Protein AF-A0A5K1G252-F1 (afdb_monomer)

Organism: NCBI:txid210225

Foldseek 3Di:
DVVVVVVVVVLLVVLVPPDDQDDLDPDPPDLVVVLVVVVVQCVPPDPDDGDDDDDDDPPPRSVSSVSVNCNVCSSVDSDDDDDDDD

Secondary structure (DSSP, 8-state):
-HHHHHHHHHHHHHTTTT-PPPP--SS--S-HHHHHHHHHHHT-S-SS--------STTSSHHHHHHHHHHHHTTTSSS-------

Sequence (86 aa):
DEAELVDIIVEEVQSKLGKTPLHVAEYPIGMEGQVQEVRKLLKKDGRGVNMIALHGMSGIGKTTIAKAVYNELFHDFHGASSFISD

Solvent-accessible surface area (backbone atoms only — not comparable to full-atom values): 5764 Å² total; per-residue (Å²): 108,74,66,58,55,51,51,54,51,51,52,56,50,54,44,58,52,93,71,74,75,64,91,55,59,99,74,81,69,93,46,65,68,61,36,52,51,53,49,56,66,62,65,54,95,56,104,65,91,78,87,86,86,83,83,77,70,87,90,76,43,60,69,39,48,52,40,47,38,45,55,74,41,55,71,76,41,95,55,92,74,85,87,90,74,136

InterPro domains:
  IPR002182 NB-ARC [PF00931] (33-72)
  IPR027417 P-loop containing nucleoside triphosphate hydrolase [G3DSA:3.40.50.300] (11-85)
  IPR027417 P-loop containing nucleoside triphosphate hydrolase [SSF52540] (19-79)
  IPR044974 Disease resistance protein, plants [PTHR11017] (2-85)

Mean predicted aligned error: 6.01 Å

Structure (mmCIF, N/CA/C/O backbone):
data_AF-A0A5K1G252-F1
#
_entry.id   AF-A0A5K1G252-F1
#
loop_
_atom_site.group_PDB
_atom_site.id
_atom_site.type_symbol
_atom_site.label_atom_id
_atom_site.label_alt_id
_atom_site.label_comp_id
_atom_site.label_asym_id
_atom_site.label_entity_id
_atom_site.label_seq_id
_atom_site.pdbx_PDB_ins_code
_atom_site.Cartn_x
_atom_site.Cartn_y
_atom_site.Cartn_z
_atom_site.occupancy
_atom_site.B_iso_or_equiv
_atom_site.auth_seq_id
_atom_site.auth_comp_id
_atom_site.auth_asym_id
_atom_site.auth_atom_id
_atom_site.pdbx_PDB_model_num
ATOM 1 N N . ASP A 1 1 ? 19.823 -9.600 -28.032 1.00 80.50 1 ASP A N 1
ATOM 2 C CA . ASP A 1 1 ? 21.223 -9.156 -27.821 1.00 80.50 1 ASP A CA 1
ATOM 3 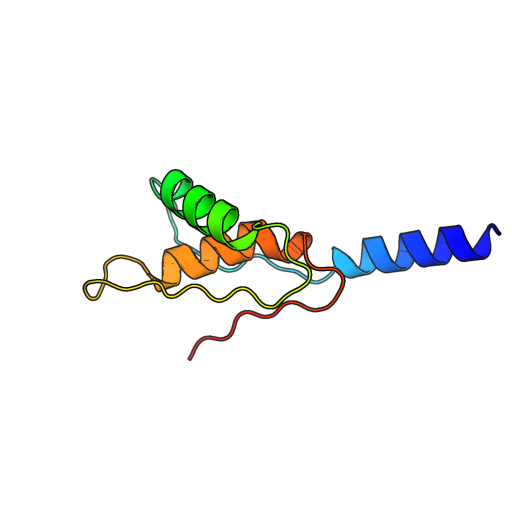C C . ASP A 1 1 ? 21.579 -9.076 -26.339 1.00 80.50 1 ASP A C 1
ATOM 5 O O . ASP A 1 1 ? 20.683 -8.955 -25.517 1.00 80.50 1 ASP A O 1
ATOM 9 N N . GLU A 1 2 ? 22.865 -9.133 -25.977 1.00 87.00 2 GLU A N 1
ATOM 10 C CA . GLU A 1 2 ? 23.338 -8.939 -24.587 1.00 87.00 2 GLU A CA 1
ATOM 11 C C . GLU A 1 2 ? 22.863 -7.595 -24.003 1.00 87.00 2 GLU A C 1
ATOM 13 O O . GLU A 1 2 ? 22.467 -7.529 -22.843 1.00 87.00 2 GLU A O 1
ATOM 18 N N . ALA A 1 3 ? 22.809 -6.550 -24.836 1.00 90.31 3 ALA A N 1
ATOM 19 C CA . ALA A 1 3 ? 22.313 -5.226 -24.461 1.00 90.31 3 ALA A CA 1
ATOM 20 C C . ALA A 1 3 ? 20.841 -5.233 -24.002 1.00 90.31 3 ALA A C 1
ATOM 22 O O . ALA A 1 3 ? 20.522 -4.632 -22.984 1.00 90.31 3 ALA A O 1
ATOM 23 N N . GLU A 1 4 ? 19.958 -5.974 -24.681 1.00 93.69 4 GLU A N 1
ATOM 24 C CA . GLU A 1 4 ? 18.539 -6.061 -24.293 1.00 93.69 4 GLU A CA 1
ATOM 25 C C . GLU A 1 4 ? 18.360 -6.743 -22.931 1.00 93.69 4 GLU A C 1
ATOM 27 O O . GLU A 1 4 ? 17.503 -6.361 -22.138 1.00 93.69 4 GLU A O 1
ATOM 32 N N . LEU A 1 5 ? 19.184 -7.754 -22.638 1.00 93.88 5 LEU A N 1
ATOM 33 C CA . LEU A 1 5 ? 19.173 -8.418 -21.334 1.00 93.88 5 LEU A CA 1
ATOM 34 C C . LEU A 1 5 ? 19.626 -7.471 -20.221 1.00 93.88 5 LEU A C 1
ATOM 36 O O . LEU A 1 5 ? 19.058 -7.497 -19.130 1.00 93.88 5 LEU A O 1
ATOM 40 N N . VAL A 1 6 ? 20.629 -6.632 -20.496 1.00 94.06 6 VAL A N 1
ATOM 41 C CA . VAL A 1 6 ? 21.090 -5.606 -19.555 1.00 94.06 6 VAL A CA 1
ATOM 42 C C . VAL A 1 6 ? 19.976 -4.599 -19.272 1.00 94.06 6 VAL A C 1
ATOM 44 O O . VAL A 1 6 ? 19.716 -4.324 -18.102 1.00 94.06 6 VAL A O 1
ATOM 47 N N . ASP A 1 7 ? 19.275 -4.114 -20.298 1.00 91.75 7 ASP A N 1
ATOM 48 C CA . ASP A 1 7 ? 18.184 -3.145 -20.134 1.00 91.75 7 ASP A CA 1
ATOM 49 C C . ASP A 1 7 ? 17.040 -3.704 -19.274 1.00 91.75 7 ASP A C 1
ATOM 51 O O . ASP A 1 7 ? 16.607 -3.052 -18.323 1.00 91.75 7 ASP A O 1
ATOM 55 N N . ILE A 1 8 ? 16.623 -4.953 -19.518 1.00 90.38 8 ILE A N 1
ATOM 56 C CA . ILE A 1 8 ? 15.591 -5.631 -18.713 1.00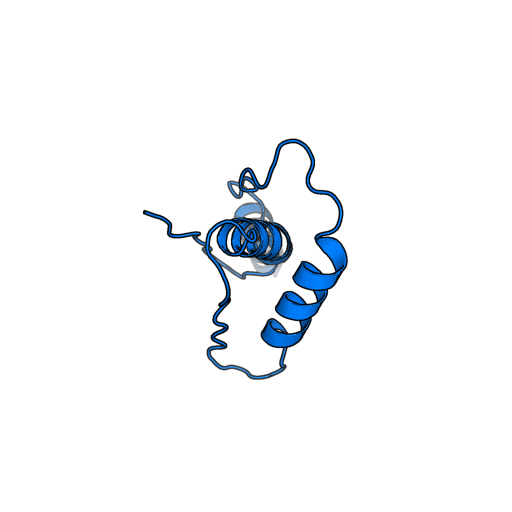 90.38 8 ILE A CA 1
ATOM 57 C C . ILE A 1 8 ? 16.003 -5.715 -17.238 1.00 90.38 8 ILE A C 1
ATOM 59 O O . ILE A 1 8 ? 15.196 -5.468 -16.341 1.00 90.38 8 ILE A O 1
ATOM 63 N N . ILE A 1 9 ? 17.263 -6.066 -16.965 1.00 90.12 9 ILE A N 1
ATOM 64 C CA . ILE A 1 9 ? 17.766 -6.172 -15.591 1.00 90.12 9 ILE A CA 1
ATOM 65 C C . ILE A 1 9 ? 17.809 -4.793 -14.927 1.00 90.12 9 ILE A C 1
ATOM 67 O O . ILE A 1 9 ? 17.443 -4.671 -13.758 1.00 90.12 9 ILE A O 1
ATOM 71 N N . VAL A 1 10 ? 18.243 -3.756 -15.646 1.00 89.44 10 VAL A N 1
ATOM 72 C CA . VAL A 1 10 ? 18.285 -2.384 -15.124 1.00 89.44 10 VAL A CA 1
ATOM 73 C C . VAL A 1 10 ? 16.881 -1.901 -14.771 1.00 89.44 10 VAL A C 1
ATOM 75 O O . VAL A 1 10 ? 16.692 -1.396 -13.663 1.00 89.44 10 VAL A O 1
ATOM 78 N N . GLU A 1 11 ? 15.898 -2.100 -15.650 1.00 85.44 11 GLU A N 1
ATOM 79 C CA . GLU A 1 11 ? 14.502 -1.744 -15.384 1.00 85.44 11 GLU A CA 1
ATOM 80 C C . GLU A 1 11 ? 13.935 -2.502 -14.177 1.00 85.44 11 GLU A C 1
ATOM 82 O O . GLU A 1 11 ? 13.327 -1.893 -13.297 1.00 85.44 11 GLU A O 1
ATOM 87 N N . GLU A 1 12 ? 14.183 -3.810 -14.075 1.00 83.56 12 GLU A N 1
ATOM 88 C CA . GLU A 1 12 ? 13.714 -4.643 -12.960 1.00 83.56 12 GLU A CA 1
ATOM 89 C C . GLU A 1 12 ? 14.354 -4.250 -11.618 1.00 83.56 12 GLU A C 1
ATOM 91 O O . GLU A 1 12 ? 13.720 -4.285 -10.562 1.00 83.56 12 GLU A O 1
ATOM 96 N N . VAL A 1 13 ? 15.629 -3.865 -1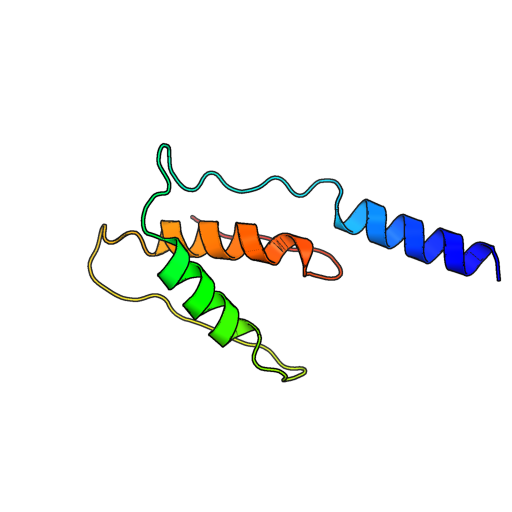1.629 1.00 85.00 13 VAL A N 1
ATOM 97 C CA . VAL A 1 13 ? 16.318 -3.393 -10.425 1.00 85.00 13 VAL A CA 1
ATOM 98 C C . VAL A 1 13 ? 15.802 -2.009 -10.037 1.00 85.00 13 VAL A C 1
ATOM 100 O O . VAL A 1 13 ? 15.482 -1.781 -8.869 1.00 85.00 13 VAL A O 1
ATOM 103 N N . GLN A 1 14 ? 15.641 -1.095 -10.995 1.00 81.75 14 GLN A N 1
ATOM 104 C CA . GLN A 1 14 ? 15.066 0.231 -10.753 1.00 81.75 14 GLN A CA 1
ATOM 105 C C . GLN A 1 14 ? 13.623 0.153 -10.247 1.00 81.75 14 GLN A C 1
ATOM 107 O O . GLN A 1 14 ? 13.262 0.894 -9.336 1.00 81.75 14 GLN A O 1
ATOM 112 N N . SER A 1 15 ? 12.817 -0.777 -10.769 1.00 76.00 15 SER A N 1
ATOM 113 C CA . SER A 1 15 ? 11.432 -0.991 -10.339 1.00 76.00 15 SER A CA 1
ATOM 114 C C . SER A 1 15 ? 11.320 -1.509 -8.904 1.00 76.00 15 SER A C 1
ATOM 116 O O . SER A 1 15 ? 10.234 -1.451 -8.328 1.00 76.00 15 SER A O 1
ATOM 118 N N . LYS A 1 16 ? 12.412 -2.008 -8.312 1.00 76.75 16 LYS A N 1
ATOM 119 C CA . LYS A 1 16 ? 12.488 -2.454 -6.913 1.00 76.75 16 LYS A CA 1
ATOM 120 C C . LYS A 1 16 ? 13.182 -1.438 -6.009 1.00 76.75 16 LYS A C 1
ATOM 122 O O . LYS A 1 16 ? 12.879 -1.382 -4.818 1.00 76.75 16 LYS A O 1
ATOM 127 N N . LEU A 1 17 ? 14.090 -0.633 -6.558 1.00 78.19 17 LEU A N 1
ATOM 128 C CA . LEU A 1 17 ? 14.787 0.430 -5.839 1.00 78.19 17 LEU A CA 1
ATOM 129 C C . LEU A 1 17 ? 13.841 1.599 -5.513 1.00 78.19 17 LEU A C 1
ATOM 131 O O . LEU A 1 17 ? 12.934 1.934 -6.266 1.00 78.19 17 LEU A O 1
ATOM 135 N N . GLY A 1 18 ? 14.054 2.241 -4.362 1.00 71.94 18 GLY A N 1
ATOM 136 C CA . GLY A 1 18 ? 13.360 3.484 -3.991 1.00 71.94 18 GLY A CA 1
ATOM 137 C C . GLY A 1 18 ? 11.909 3.333 -3.526 1.00 71.94 18 GLY A C 1
ATOM 138 O O . GLY A 1 18 ? 11.282 4.327 -3.163 1.00 71.94 18 GLY A O 1
ATOM 139 N N . LYS A 1 19 ? 11.370 2.112 -3.485 1.00 77.06 19 LYS A N 1
ATOM 140 C CA . LYS A 1 19 ? 10.027 1.861 -2.969 1.00 77.06 19 LYS A CA 1
ATOM 141 C C . LYS A 1 19 ? 10.084 1.440 -1.499 1.00 77.06 19 LYS A C 1
ATOM 143 O O . LYS A 1 19 ? 10.340 0.283 -1.173 1.00 77.06 19 LYS A O 1
ATOM 148 N N . THR A 1 20 ? 9.846 2.398 -0.609 1.00 85.69 20 THR A N 1
ATOM 149 C CA . THR A 1 20 ? 9.752 2.151 0.835 1.00 85.69 20 THR A CA 1
ATOM 150 C C . THR A 1 20 ? 8.301 1.837 1.206 1.00 85.69 20 THR A C 1
ATOM 152 O O . THR A 1 20 ? 7.413 2.615 0.842 1.00 85.69 20 THR A O 1
ATOM 155 N N . PRO A 1 21 ? 8.029 0.741 1.936 1.00 89.50 21 PRO A N 1
ATOM 156 C CA . PRO A 1 21 ? 6.684 0.446 2.405 1.00 89.50 21 PRO A CA 1
ATOM 157 C C . PRO A 1 21 ? 6.179 1.555 3.334 1.00 89.50 21 PRO A C 1
ATOM 159 O O . PRO A 1 21 ? 6.922 2.132 4.131 1.00 89.50 21 PRO A O 1
ATOM 162 N N . LEU A 1 22 ? 4.886 1.841 3.249 1.00 94.31 22 LEU A N 1
ATOM 163 C CA . LEU A 1 22 ? 4.212 2.800 4.111 1.00 94.31 22 LEU A CA 1
ATOM 164 C C . LEU A 1 22 ? 4.112 2.255 5.536 1.00 94.31 22 LEU A C 1
ATOM 166 O O . LEU A 1 22 ? 3.888 1.061 5.745 1.00 94.31 22 LEU A O 1
ATOM 170 N N . HIS A 1 23 ? 4.173 3.143 6.527 1.00 95.12 23 HIS A N 1
ATOM 171 C CA . HIS A 1 23 ? 3.807 2.775 7.889 1.00 95.12 23 HIS A CA 1
ATOM 172 C C . HIS A 1 23 ? 2.297 2.489 7.971 1.00 95.12 23 HIS A C 1
ATOM 174 O O . HIS A 1 23 ? 1.474 3.385 7.749 1.00 95.12 23 HIS A O 1
ATOM 180 N N . VAL A 1 24 ? 1.947 1.239 8.286 1.00 95.81 24 VAL A N 1
ATOM 181 C CA . VAL A 1 24 ? 0.558 0.767 8.409 1.00 95.81 24 VAL A CA 1
ATOM 182 C C . VAL A 1 24 ? 0.050 0.938 9.842 1.00 95.81 24 VAL A C 1
ATOM 184 O O . VAL A 1 24 ? -0.924 1.656 10.059 1.00 95.81 24 VAL A O 1
ATOM 187 N N . ALA A 1 25 ? 0.705 0.286 10.804 1.00 93.81 25 ALA A N 1
ATOM 188 C CA . ALA A 1 25 ? 0.416 0.339 12.236 1.00 93.81 25 ALA A CA 1
ATOM 189 C C . ALA A 1 25 ? 1.617 -0.213 13.027 1.00 93.81 25 ALA A C 1
ATOM 191 O O . ALA A 1 25 ? 2.452 -0.915 12.457 1.00 93.81 25 ALA A O 1
ATOM 192 N N . GLU A 1 26 ? 1.675 0.044 14.336 1.00 93.69 26 GLU A N 1
ATOM 193 C CA . GLU A 1 26 ? 2.669 -0.569 15.235 1.00 93.69 26 GLU A CA 1
ATOM 194 C C . GLU A 1 26 ? 2.485 -2.096 15.332 1.00 93.69 26 GLU A C 1
ATOM 196 O O . GLU A 1 26 ? 3.458 -2.845 15.285 1.00 93.69 26 GLU A O 1
ATOM 201 N N . TYR A 1 27 ? 1.228 -2.561 15.364 1.00 91.44 27 TYR A N 1
ATOM 202 C CA . TYR A 1 27 ? 0.859 -3.981 15.416 1.00 91.44 27 TYR A CA 1
ATOM 203 C C . TYR A 1 27 ? -0.206 -4.304 14.351 1.00 91.44 27 TYR A C 1
ATOM 205 O O . TYR A 1 27 ? -1.403 -4.278 14.646 1.00 91.44 27 TYR A O 1
ATOM 213 N N . PRO A 1 28 ? 0.186 -4.582 13.093 1.00 88.44 28 PRO A N 1
ATOM 214 C CA . PRO A 1 28 ? -0.743 -4.792 11.982 1.00 88.44 28 PRO A CA 1
ATOM 215 C C . PRO A 1 28 ? -1.351 -6.209 11.986 1.00 88.44 28 PRO A C 1
ATOM 217 O O . PRO A 1 28 ? -1.164 -6.992 11.059 1.00 88.44 28 PRO A O 1
ATOM 220 N N . ILE A 1 29 ? -2.081 -6.558 13.045 1.00 90.25 29 ILE A N 1
ATOM 221 C CA . ILE A 1 29 ? -2.736 -7.866 13.189 1.00 90.25 29 ILE A CA 1
ATOM 222 C C . ILE A 1 29 ? -4.169 -7.848 12.637 1.00 90.25 29 ILE A C 1
ATOM 224 O O . ILE A 1 29 ? -4.856 -6.831 12.682 1.00 90.25 29 ILE A O 1
ATOM 228 N N . GLY A 1 30 ? -4.639 -8.989 12.124 1.00 91.00 30 GLY A N 1
ATOM 229 C CA . GLY A 1 30 ? -6.048 -9.193 11.750 1.00 91.00 30 GLY A CA 1
ATOM 230 C C . GLY A 1 30 ? -6.507 -8.569 10.425 1.00 91.00 30 GLY A C 1
ATOM 231 O O . GLY A 1 30 ? -7.683 -8.680 10.094 1.00 91.00 30 GLY A O 1
ATOM 232 N N . MET A 1 31 ? -5.610 -7.953 9.649 1.00 92.81 31 MET A N 1
ATOM 233 C CA . MET A 1 31 ? -5.950 -7.310 8.367 1.00 92.81 31 MET A CA 1
ATOM 234 C C . MET A 1 31 ? -5.692 -8.175 7.124 1.00 92.81 31 MET A C 1
ATOM 236 O O . MET A 1 31 ? -6.138 -7.811 6.040 1.00 92.81 31 MET A O 1
ATOM 240 N N . GLU A 1 32 ? -5.033 -9.330 7.270 1.00 93.75 32 GLU A N 1
ATOM 241 C CA . GLU A 1 32 ? -4.648 -10.213 6.153 1.00 93.75 32 GLU A CA 1
ATOM 242 C C . GLU A 1 32 ? -5.834 -10.554 5.239 1.00 93.75 32 GLU A C 1
ATOM 244 O O . GLU A 1 32 ? -5.771 -10.358 4.029 1.00 93.75 32 GLU A O 1
ATOM 249 N N . GLY A 1 33 ? -6.964 -10.979 5.816 1.00 95.75 33 GLY A N 1
ATOM 250 C CA . GLY A 1 33 ? -8.152 -11.333 5.035 1.00 95.75 33 GLY A CA 1
ATOM 251 C C . GLY A 1 33 ? -8.694 -10.164 4.205 1.00 95.75 33 GLY A C 1
ATOM 252 O O . GLY A 1 33 ? -9.018 -10.341 3.032 1.00 95.75 33 GLY A O 1
ATOM 253 N N . GLN A 1 34 ? -8.728 -8.959 4.784 1.00 94.50 34 GLN A N 1
ATOM 254 C CA . GLN A 1 34 ? -9.201 -7.750 4.101 1.00 94.50 34 GLN A CA 1
ATOM 255 C C . GLN A 1 34 ? -8.248 -7.337 2.975 1.00 94.50 34 GLN A C 1
ATOM 257 O O . GLN A 1 34 ? -8.693 -6.972 1.888 1.00 94.50 34 GLN A O 1
ATOM 262 N N . VAL A 1 35 ? -6.938 -7.420 3.216 1.00 95.19 35 VAL A N 1
ATOM 263 C CA . VAL A 1 35 ? -5.911 -7.102 2.216 1.00 95.19 35 VAL A CA 1
ATOM 264 C C . VAL A 1 35 ? -6.001 -8.058 1.026 1.00 95.19 35 VAL A C 1
ATOM 266 O O . VAL A 1 35 ? -6.051 -7.600 -0.118 1.00 95.19 35 VAL A O 1
ATOM 269 N N . GLN A 1 36 ? -6.110 -9.3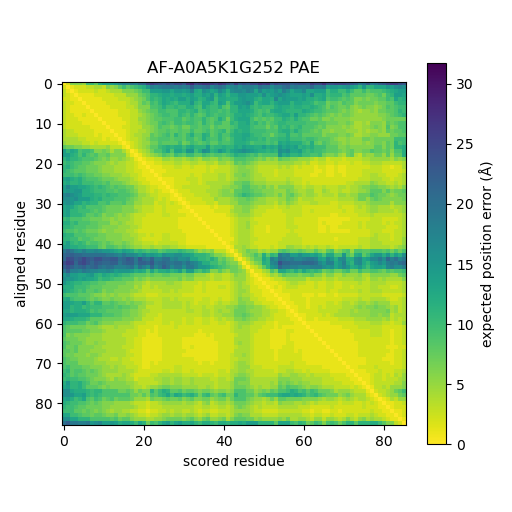66 1.277 1.00 94.69 36 GLN A N 1
ATOM 270 C CA . GLN A 1 36 ? -6.246 -10.367 0.215 1.00 94.69 36 GLN A CA 1
ATOM 271 C C . GLN A 1 36 ? -7.545 -10.206 -0.583 1.00 94.69 36 GLN A C 1
ATOM 273 O O . GLN A 1 36 ? -7.549 -10.371 -1.806 1.00 94.69 36 GLN A O 1
ATOM 278 N N . GLU A 1 37 ? -8.648 -9.838 0.071 1.00 94.50 37 GLU A N 1
ATOM 279 C CA . GLU A 1 37 ? -9.916 -9.576 -0.610 1.00 94.50 37 GLU A CA 1
ATOM 280 C C . GLU A 1 37 ? -9.814 -8.376 -1.561 1.00 94.50 37 GLU A C 1
ATOM 282 O O . GLU A 1 37 ? -10.159 -8.492 -2.741 1.00 94.50 37 GLU A O 1
ATOM 287 N N . VAL A 1 38 ? -9.253 -7.252 -1.100 1.00 94.00 38 VAL A N 1
ATOM 288 C CA . VAL A 1 38 ? -9.028 -6.074 -1.954 1.00 94.00 38 VAL A CA 1
ATOM 289 C C . VAL A 1 38 ? -8.066 -6.406 -3.098 1.00 94.00 38 VAL A C 1
ATOM 291 O O . VAL A 1 38 ? -8.339 -6.060 -4.249 1.00 94.00 38 VAL A O 1
ATOM 294 N N . ARG A 1 39 ? -6.975 -7.136 -2.828 1.00 91.69 39 ARG A N 1
ATOM 295 C CA . ARG A 1 39 ? -6.021 -7.584 -3.856 1.00 91.69 39 ARG A CA 1
ATOM 296 C C . ARG A 1 39 ? -6.700 -8.423 -4.936 1.00 91.69 39 ARG A C 1
ATOM 298 O O . ARG A 1 39 ? -6.461 -8.205 -6.122 1.00 91.69 39 ARG A O 1
ATOM 305 N N . LYS A 1 40 ? -7.572 -9.355 -4.548 1.00 90.75 40 LYS A N 1
ATOM 306 C CA . LYS A 1 40 ? -8.337 -10.193 -5.481 1.00 90.75 40 LYS A CA 1
ATOM 307 C C . LYS A 1 40 ? -9.272 -9.367 -6.364 1.00 90.75 40 LYS A C 1
ATOM 309 O O . LYS A 1 40 ? -9.384 -9.650 -7.554 1.00 90.75 40 LYS A O 1
ATOM 314 N N . LEU A 1 41 ? -9.919 -8.345 -5.804 1.00 90.62 41 LEU A N 1
ATOM 315 C CA . LEU A 1 41 ? -10.770 -7.427 -6.564 1.00 90.62 41 LEU A CA 1
ATOM 316 C C . LEU A 1 41 ? -9.959 -6.584 -7.567 1.00 90.62 41 LEU A C 1
ATOM 318 O O . LEU A 1 41 ? -10.444 -6.328 -8.668 1.00 90.62 41 LEU A O 1
ATOM 322 N N . LEU A 1 42 ? -8.723 -6.202 -7.220 1.00 87.44 42 LEU A N 1
ATOM 323 C CA . LEU A 1 42 ? -7.814 -5.456 -8.104 1.00 87.44 42 LEU A CA 1
ATOM 324 C C . LEU A 1 42 ? -7.198 -6.318 -9.212 1.00 87.44 42 LEU A C 1
ATOM 326 O O . LEU A 1 42 ? -7.028 -5.826 -10.325 1.00 87.44 42 LEU A O 1
ATOM 330 N N . LYS A 1 43 ? -6.903 -7.596 -8.939 1.00 76.81 43 LYS A N 1
ATOM 331 C CA . LYS A 1 43 ? -6.315 -8.557 -9.893 1.00 76.81 43 LYS A CA 1
ATOM 332 C C . LYS A 1 43 ? -7.289 -9.078 -10.961 1.00 76.81 43 LYS A C 1
ATOM 334 O O . LYS A 1 43 ? -6.981 -10.051 -11.638 1.00 76.81 43 LYS A O 1
ATOM 339 N N . LYS A 1 44 ? -8.470 -8.478 -11.133 1.00 66.75 44 LYS A N 1
ATOM 340 C CA . LYS A 1 44 ? -9.406 -8.904 -12.182 1.00 66.75 44 LYS A CA 1
ATOM 341 C C . LYS A 1 44 ? -8.763 -8.648 -13.555 1.00 66.75 44 LYS A C 1
ATOM 343 O O . LYS A 1 44 ? -8.492 -7.491 -13.864 1.00 66.75 44 LYS A O 1
ATOM 348 N N . ASP A 1 45 ? -8.532 -9.720 -14.326 1.00 61.88 45 ASP A N 1
ATOM 349 C CA . ASP A 1 45 ? -7.738 -9.850 -15.573 1.00 61.88 45 ASP A CA 1
ATOM 350 C C . ASP A 1 45 ? -8.179 -8.973 -16.775 1.00 61.88 45 ASP A C 1
ATOM 352 O O . ASP A 1 45 ? -8.307 -9.431 -17.911 1.00 61.88 45 ASP A O 1
ATOM 356 N N . GLY A 1 46 ? -8.448 -7.689 -16.555 1.00 62.62 46 GLY A N 1
ATOM 357 C CA . GLY A 1 46 ? -8.766 -6.717 -17.591 1.00 62.62 46 GLY A CA 1
ATOM 358 C C . GLY A 1 46 ? -7.587 -5.784 -17.826 1.00 62.62 46 GLY A C 1
ATOM 359 O O . GLY A 1 46 ? -7.042 -5.228 -16.880 1.00 62.62 46 GLY A O 1
ATOM 360 N N . ARG A 1 47 ? -7.228 -5.542 -19.093 1.00 67.56 47 ARG A N 1
ATOM 361 C CA . ARG A 1 47 ? -6.258 -4.504 -19.510 1.00 67.56 47 ARG A CA 1
ATOM 362 C C . ARG A 1 47 ? -6.813 -3.075 -19.318 1.00 67.56 47 ARG A C 1
ATOM 364 O O . ARG A 1 47 ? -6.683 -2.238 -20.206 1.00 67.56 47 ARG A O 1
ATOM 371 N N . GLY A 1 48 ? -7.516 -2.822 -18.216 1.00 77.88 48 GLY A N 1
ATOM 372 C CA . GLY A 1 48 ? -8.264 -1.597 -17.947 1.00 77.88 48 GLY A CA 1
ATOM 373 C C . GLY A 1 48 ? -7.984 -1.027 -16.559 1.00 77.88 48 GLY A C 1
ATOM 374 O O . GLY A 1 48 ? -7.226 -1.588 -15.773 1.00 77.88 48 GLY A O 1
ATOM 375 N N . VAL A 1 49 ? -8.606 0.114 -16.267 1.00 82.00 49 VAL A N 1
ATOM 376 C CA . VAL A 1 49 ? -8.498 0.782 -14.964 1.00 82.00 49 VAL A CA 1
ATOM 377 C C . VAL A 1 49 ? -9.467 0.129 -13.978 1.00 82.00 49 VAL A C 1
ATOM 379 O O . VAL A 1 49 ? -10.675 0.126 -14.213 1.00 82.00 49 VAL A O 1
ATOM 382 N N . ASN A 1 50 ? -8.945 -0.376 -12.860 1.00 85.62 50 ASN A N 1
ATOM 383 C CA . ASN A 1 50 ? -9.739 -0.904 -11.750 1.00 85.62 50 ASN A CA 1
ATOM 384 C C . ASN A 1 50 ? -9.795 0.129 -10.614 1.00 85.62 50 ASN A C 1
ATOM 386 O O . ASN A 1 50 ? -8.761 0.620 -10.166 1.00 85.62 50 ASN A O 1
ATOM 390 N N . MET A 1 51 ? -10.999 0.447 -10.131 1.00 89.69 51 MET A N 1
ATOM 391 C CA . MET A 1 51 ? -11.220 1.358 -9.003 1.00 89.69 51 MET A CA 1
ATOM 392 C C . MET A 1 51 ? -11.981 0.636 -7.891 1.00 89.69 51 MET A C 1
ATOM 394 O O . MET A 1 51 ? -12.986 -0.024 -8.150 1.00 89.69 51 MET A O 1
ATOM 398 N N . ILE A 1 52 ? -11.515 0.786 -6.649 1.00 91.62 52 ILE A N 1
ATOM 399 C CA . ILE A 1 52 ? -12.157 0.245 -5.446 1.00 91.62 52 ILE A CA 1
ATOM 400 C C . ILE A 1 52 ? -12.345 1.374 -4.440 1.00 91.62 52 ILE A C 1
ATOM 402 O O . ILE A 1 52 ? -11.429 2.157 -4.201 1.00 91.62 52 ILE A O 1
ATOM 406 N N . ALA A 1 53 ? -13.522 1.420 -3.818 1.00 94.06 53 ALA A N 1
ATOM 407 C CA . ALA A 1 53 ? -13.816 2.317 -2.711 1.00 94.06 53 ALA A CA 1
ATOM 408 C C . ALA A 1 53 ? -13.912 1.526 -1.398 1.00 94.06 53 ALA A C 1
ATOM 410 O O . ALA A 1 53 ? -14.674 0.566 -1.301 1.00 94.06 53 ALA A O 1
ATOM 411 N N . LEU A 1 54 ? -13.170 1.955 -0.373 1.00 95.44 54 LEU A N 1
ATOM 412 C CA . LEU A 1 54 ? -13.320 1.461 0.997 1.00 95.44 54 LEU A CA 1
ATOM 413 C C . LEU A 1 54 ? -14.275 2.391 1.752 1.00 95.44 54 LEU A C 1
ATOM 415 O O . LEU A 1 54 ? -14.005 3.585 1.876 1.00 95.44 54 LEU A O 1
ATOM 419 N N . HIS A 1 55 ? -15.378 1.860 2.281 1.00 94.75 55 HIS A N 1
ATOM 420 C CA . HIS A 1 55 ? -16.395 2.642 2.992 1.00 94.75 55 HIS A CA 1
ATOM 421 C C . HIS A 1 55 ? -16.751 2.023 4.352 1.00 94.75 55 HIS A C 1
ATOM 423 O O . HIS A 1 55 ? -16.432 0.873 4.632 1.00 94.75 55 HIS A O 1
ATOM 429 N N . GLY A 1 56 ? -17.380 2.812 5.229 1.00 95.12 56 GLY A N 1
ATOM 430 C CA . GLY A 1 56 ? -17.754 2.390 6.583 1.00 95.12 56 GLY A CA 1
ATOM 431 C C . GLY A 1 56 ? -17.544 3.485 7.627 1.00 95.12 56 GLY A C 1
ATOM 432 O O . GLY A 1 56 ? -17.114 4.595 7.297 1.00 95.12 56 GLY A O 1
ATOM 433 N N . MET A 1 57 ? -17.816 3.157 8.891 1.00 97.06 57 MET A N 1
ATOM 434 C CA . MET A 1 57 ? -17.713 4.086 10.024 1.00 97.06 57 MET A CA 1
ATOM 435 C C . MET A 1 57 ? -16.327 4.735 10.147 1.00 97.06 57 MET A C 1
ATOM 437 O O . MET A 1 57 ? -15.314 4.214 9.665 1.00 97.06 57 MET A O 1
ATOM 441 N N . SER A 1 58 ? -16.278 5.899 10.795 1.00 95.44 58 SER A N 1
ATOM 442 C CA . SER A 1 58 ? -15.007 6.536 11.150 1.00 95.44 58 SER A CA 1
ATOM 443 C C . SER A 1 58 ? -14.179 5.625 12.067 1.00 95.44 58 SER A C 1
ATOM 445 O O . SER A 1 58 ? -14.734 4.821 12.809 1.00 95.44 58 SER A O 1
ATOM 447 N 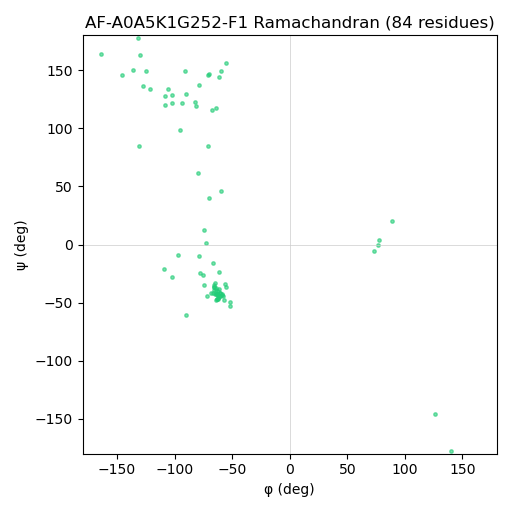N . GLY A 1 59 ? -12.851 5.710 11.981 1.00 93.50 59 GLY A N 1
ATOM 448 C CA . GLY A 1 59 ? -11.938 4.953 12.848 1.00 93.50 59 GLY A CA 1
ATOM 449 C C . GLY A 1 59 ? -11.813 3.448 12.570 1.00 93.50 59 GLY A C 1
ATOM 450 O O . GLY A 1 59 ? -10.943 2.814 13.147 1.00 93.50 59 GLY A O 1
ATOM 451 N N . ILE A 1 60 ? -12.593 2.866 11.649 1.00 92.69 60 ILE A N 1
ATOM 452 C CA . ILE A 1 60 ? -12.573 1.412 11.373 1.00 92.69 60 ILE A CA 1
ATOM 453 C C . ILE A 1 60 ? -11.315 0.916 10.622 1.00 92.69 60 ILE A C 1
ATOM 455 O O . ILE A 1 60 ? -11.216 -0.256 10.283 1.00 92.69 60 ILE A O 1
ATOM 459 N N . GLY A 1 61 ? -10.361 1.802 10.312 1.00 93.38 61 GLY A N 1
ATOM 460 C CA . GLY A 1 61 ? -9.097 1.420 9.666 1.00 93.38 61 GLY A CA 1
ATOM 461 C C . GLY A 1 61 ? -9.104 1.398 8.132 1.00 93.38 61 GLY A C 1
ATOM 462 O O . GLY A 1 61 ? -8.221 0.792 7.538 1.00 93.38 61 GLY A O 1
ATOM 463 N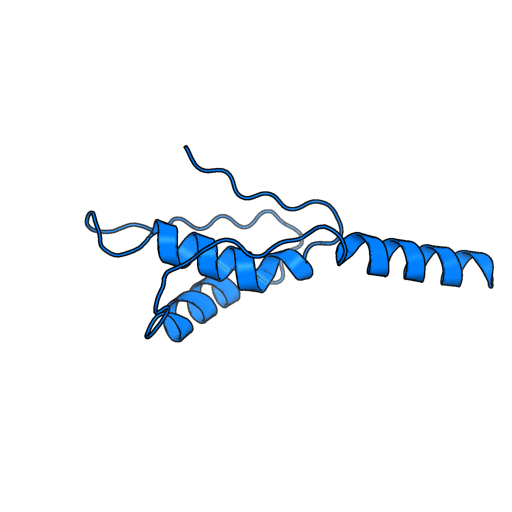 N . LYS A 1 62 ? -10.041 2.084 7.457 1.00 95.94 62 LYS A N 1
ATOM 464 C CA . LYS A 1 62 ? -10.096 2.150 5.975 1.00 95.94 62 LYS A CA 1
ATOM 465 C C . LYS A 1 62 ? -8.760 2.566 5.346 1.00 95.94 62 LYS A C 1
ATOM 467 O O . LYS A 1 62 ? -8.226 1.865 4.495 1.00 95.94 62 LYS A O 1
ATOM 472 N N . THR A 1 63 ? -8.196 3.684 5.805 1.00 95.69 63 THR A N 1
ATOM 473 C CA . THR A 1 63 ? -6.899 4.186 5.326 1.00 95.69 63 THR A CA 1
ATOM 474 C C . THR A 1 63 ? -5.759 3.232 5.686 1.00 95.69 63 THR A C 1
ATOM 476 O O . THR A 1 63 ? -4.823 3.075 4.910 1.00 95.69 63 THR A O 1
ATOM 479 N N . THR A 1 64 ? -5.849 2.550 6.831 1.00 96.06 64 THR A N 1
ATOM 480 C CA . THR A 1 64 ? -4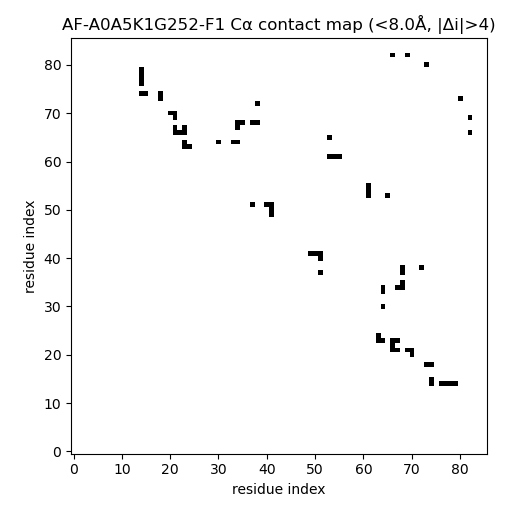.873 1.538 7.260 1.00 96.06 64 THR A CA 1
ATOM 481 C C . THR A 1 64 ? -4.844 0.351 6.297 1.00 96.06 64 THR A C 1
ATOM 483 O O . THR A 1 64 ? -3.771 -0.033 5.840 1.00 96.06 64 THR A O 1
ATOM 486 N N . ILE A 1 65 ? -6.014 -0.169 5.911 1.00 96.25 65 ILE A N 1
ATOM 487 C CA . ILE A 1 65 ? -6.134 -1.246 4.917 1.00 96.25 65 ILE A CA 1
ATOM 488 C C . ILE A 1 65 ? -5.614 -0.773 3.5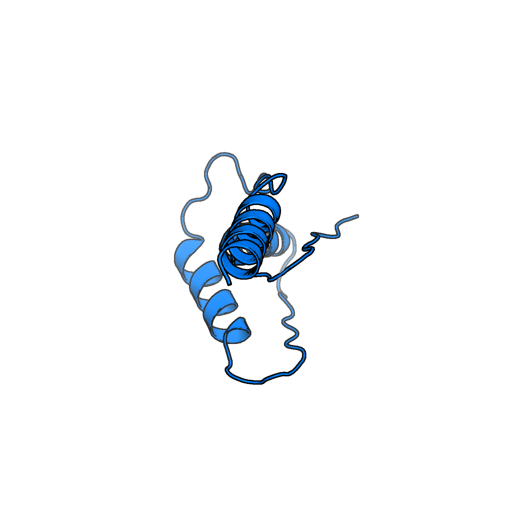56 1.00 96.25 65 ILE A C 1
ATOM 490 O O . ILE A 1 65 ? -4.864 -1.499 2.914 1.00 96.25 65 ILE A O 1
ATOM 494 N N . ALA A 1 66 ? -5.939 0.453 3.128 1.00 96.00 66 ALA A N 1
ATOM 495 C CA . ALA A 1 66 ? -5.434 1.002 1.867 1.00 96.00 66 ALA A CA 1
ATOM 496 C C . ALA A 1 66 ? -3.895 1.055 1.824 1.00 96.00 66 ALA A C 1
ATOM 498 O O . ALA A 1 66 ? -3.296 0.674 0.819 1.00 96.00 66 ALA A O 1
ATOM 499 N N . LYS A 1 67 ? -3.249 1.472 2.922 1.00 96.31 67 LYS A N 1
ATOM 500 C CA . LYS A 1 67 ? -1.782 1.457 3.047 1.00 96.31 67 LYS A CA 1
ATOM 501 C C . LYS A 1 67 ? -1.216 0.036 2.998 1.00 96.31 67 LYS A C 1
ATOM 503 O O . LYS A 1 67 ? -0.218 -0.191 2.323 1.00 96.31 67 LYS A O 1
ATOM 508 N N . ALA A 1 68 ? -1.854 -0.918 3.678 1.00 96.12 68 ALA A N 1
ATOM 509 C CA . ALA A 1 68 ? -1.433 -2.320 3.671 1.00 96.12 68 ALA A CA 1
ATOM 510 C C . ALA A 1 68 ? -1.557 -2.959 2.275 1.00 96.12 68 ALA A C 1
ATOM 512 O O . ALA A 1 68 ? -0.633 -3.622 1.816 1.00 96.12 68 ALA A O 1
ATOM 513 N N . VAL A 1 69 ? -2.654 -2.690 1.561 1.00 95.44 69 VAL A N 1
ATOM 514 C CA . VAL A 1 69 ? -2.851 -3.131 0.171 1.00 95.44 69 VAL A CA 1
ATOM 515 C C . VAL A 1 69 ? -1.820 -2.500 -0.758 1.00 95.44 69 VAL A C 1
ATOM 517 O O . VAL A 1 69 ? -1.260 -3.195 -1.601 1.00 95.44 69 VAL A O 1
ATOM 520 N N . TYR A 1 70 ? -1.533 -1.202 -0.601 1.00 93.88 70 TYR A N 1
ATOM 521 C CA . TYR 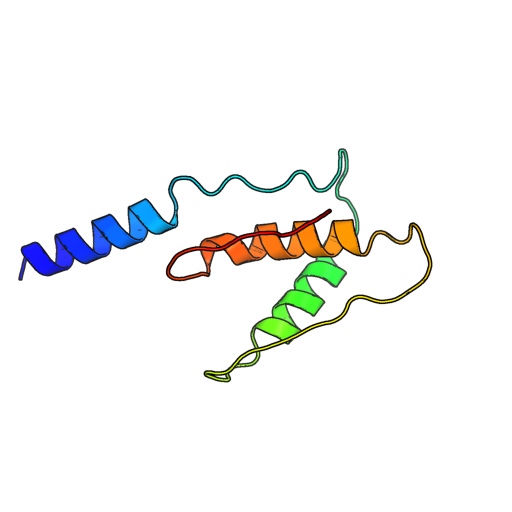A 1 70 ? -0.461 -0.560 -1.357 1.00 93.88 70 TYR A CA 1
ATOM 522 C C . TYR A 1 70 ? 0.868 -1.275 -1.114 1.00 93.88 70 TYR A C 1
ATOM 524 O O . TYR A 1 70 ? 1.515 -1.640 -2.088 1.00 93.88 70 TYR A O 1
ATOM 532 N N . ASN A 1 71 ? 1.218 -1.551 0.151 1.00 93.19 71 ASN A N 1
ATOM 533 C CA . ASN A 1 71 ? 2.429 -2.283 0.541 1.00 93.19 71 ASN A CA 1
ATOM 534 C C . ASN A 1 71 ? 2.544 -3.681 -0.104 1.00 93.19 71 ASN A C 1
ATOM 536 O O . ASN A 1 71 ? 3.641 -4.114 -0.432 1.00 93.19 71 ASN A O 1
ATOM 540 N N . GLU A 1 72 ? 1.428 -4.373 -0.323 1.00 91.19 72 GLU A N 1
ATOM 541 C CA . GLU A 1 72 ? 1.393 -5.670 -1.020 1.00 91.19 72 GLU A CA 1
ATOM 542 C C . GLU A 1 72 ? 1.566 -5.555 -2.543 1.00 91.19 72 GLU A C 1
ATOM 544 O O . GLU A 1 72 ? 1.990 -6.510 -3.188 1.00 91.19 72 GLU A O 1
ATOM 549 N N . LEU A 1 73 ? 1.203 -4.412 -3.133 1.00 89.06 73 LEU A N 1
ATOM 550 C CA . LEU A 1 73 ? 1.090 -4.250 -4.584 1.00 89.06 73 LEU A CA 1
ATOM 551 C C . LEU A 1 73 ? 2.165 -3.368 -5.207 1.00 89.06 73 LEU A C 1
ATOM 553 O O . LEU A 1 73 ? 2.383 -3.465 -6.409 1.00 89.06 73 LEU A O 1
ATOM 557 N N . PHE A 1 74 ? 2.830 -2.491 -4.452 1.00 86.75 74 PHE A N 1
ATOM 558 C CA . PHE A 1 74 ? 3.705 -1.469 -5.040 1.00 86.75 74 PHE A CA 1
ATOM 559 C C . PHE A 1 74 ? 4.883 -2.060 -5.843 1.00 86.75 74 PHE A C 1
ATOM 561 O O . PHE A 1 74 ? 5.405 -1.411 -6.752 1.00 86.75 74 PHE A O 1
ATOM 568 N N . HIS A 1 75 ? 5.283 -3.301 -5.553 1.00 83.44 75 HIS A N 1
ATOM 569 C CA . HIS A 1 75 ? 6.280 -4.044 -6.326 1.00 83.44 75 HIS A CA 1
ATOM 570 C C . HIS A 1 75 ? 5.738 -4.633 -7.639 1.00 83.44 75 HIS A C 1
ATOM 572 O O . HIS A 1 75 ? 6.516 -4.800 -8.570 1.00 83.44 75 HIS A O 1
ATOM 578 N N . ASP A 1 76 ? 4.428 -4.876 -7.743 1.00 83.44 76 ASP A N 1
ATOM 579 C CA . ASP A 1 76 ? 3.778 -5.459 -8.928 1.00 83.44 76 ASP A CA 1
ATOM 580 C C . ASP A 1 76 ? 3.576 -4.412 -10.057 1.00 83.44 76 ASP A C 1
ATOM 582 O O . ASP A 1 76 ? 3.215 -4.762 -11.182 1.00 83.44 76 ASP A O 1
ATOM 586 N N . PHE A 1 77 ? 3.793 -3.114 -9.792 1.00 78.81 77 PHE A N 1
ATOM 587 C CA . PHE A 1 77 ? 3.676 -2.058 -10.807 1.00 78.81 77 PHE A CA 1
ATOM 588 C C . PHE A 1 77 ? 4.942 -1.947 -11.668 1.00 78.81 77 PHE A C 1
ATOM 590 O O . PHE A 1 77 ? 6.012 -1.579 -11.170 1.00 78.81 77 PHE A O 1
ATOM 597 N N . HIS A 1 78 ? 4.779 -2.157 -12.979 1.00 73.44 78 HIS A N 1
ATOM 598 C CA . HIS A 1 78 ? 5.773 -1.837 -14.006 1.00 73.44 78 HIS A CA 1
ATOM 599 C C . HIS A 1 78 ? 5.872 -0.310 -14.174 1.00 73.44 78 HIS A C 1
ATOM 601 O O . HIS A 1 78 ? 5.171 0.288 -14.990 1.00 73.44 78 HIS A O 1
ATOM 607 N N . GLY A 1 79 ? 6.688 0.332 -13.337 1.00 75.00 79 GLY A N 1
ATOM 608 C CA . GLY A 1 79 ? 6.937 1.773 -13.361 1.00 75.00 79 GLY A CA 1
ATOM 609 C C . GLY A 1 79 ? 6.695 2.452 -12.014 1.00 75.00 79 GLY A C 1
ATOM 610 O O . GLY A 1 79 ? 6.964 1.888 -10.949 1.00 75.00 79 GLY A O 1
ATOM 611 N N . ALA A 1 80 ? 6.211 3.693 -12.065 1.00 78.94 80 ALA A N 1
ATOM 612 C CA . ALA A 1 80 ? 5.971 4.501 -10.878 1.00 78.94 80 ALA A CA 1
ATOM 613 C C . ALA A 1 80 ? 4.665 4.105 -10.173 1.00 78.94 80 ALA A C 1
ATOM 615 O O . ALA A 1 80 ? 3.621 3.936 -10.801 1.00 78.94 80 ALA A O 1
ATOM 616 N N . SER A 1 81 ? 4.721 4.030 -8.845 1.00 85.62 81 SER A N 1
ATOM 617 C CA . SER A 1 81 ? 3.554 3.928 -7.972 1.00 85.62 81 SER A CA 1
ATOM 618 C C . SER A 1 81 ? 3.600 5.056 -6.946 1.00 85.62 81 SER A C 1
ATOM 620 O O . SER A 1 81 ? 4.672 5.519 -6.552 1.00 85.62 81 SER A O 1
ATOM 622 N N . SER A 1 82 ? 2.441 5.533 -6.507 1.00 88.69 82 SER A N 1
ATOM 623 C CA . SER A 1 82 ? 2.360 6.571 -5.479 1.00 88.69 82 SER A CA 1
ATOM 624 C C . SER A 1 82 ? 1.139 6.349 -4.605 1.00 88.69 82 SER A C 1
ATOM 626 O O . SER A 1 82 ? 0.098 5.897 -5.082 1.00 88.69 82 SER A O 1
ATOM 628 N N . PHE A 1 83 ? 1.273 6.682 -3.325 1.00 91.94 83 PHE A N 1
ATOM 629 C CA . PHE A 1 83 ? 0.166 6.730 -2.384 1.00 91.94 83 PHE A CA 1
ATOM 630 C C . PHE A 1 83 ? -0.117 8.191 -2.058 1.00 91.94 83 PHE A C 1
ATOM 632 O O . PHE A 1 83 ? 0.766 8.896 -1.574 1.00 91.94 83 PHE A O 1
ATOM 639 N N . ILE A 1 84 ? -1.333 8.640 -2.351 1.00 91.88 84 ILE A N 1
ATOM 640 C CA . ILE A 1 84 ? -1.763 10.015 -2.105 1.00 91.88 84 ILE A CA 1
ATOM 641 C C . ILE A 1 84 ? -2.634 10.002 -0.853 1.00 91.88 84 ILE A C 1
ATOM 643 O O . ILE A 1 84 ? -3.648 9.305 -0.798 1.00 91.88 84 ILE A O 1
ATOM 647 N N . SER A 1 85 ? -2.224 10.766 0.149 1.00 87.94 85 SER A N 1
ATOM 648 C CA . SER A 1 85 ? -3.022 11.087 1.327 1.00 87.94 85 SER A CA 1
ATOM 649 C C . SER A 1 85 ? -2.868 12.564 1.641 1.00 87.94 85 SER A C 1
ATOM 651 O O . SER A 1 85 ? -1.808 13.125 1.362 1.00 87.94 85 SER A O 1
ATOM 653 N N . ASP A 1 86 ? -3.910 13.146 2.225 1.00 77.31 86 ASP A N 1
ATOM 654 C CA . ASP A 1 86 ? -3.862 14.489 2.810 1.00 77.31 86 ASP A CA 1
ATOM 655 C C . ASP A 1 86 ? -2.842 14.588 3.958 1.00 77.31 86 ASP A C 1
ATOM 657 O O . ASP A 1 86 ? -2.595 13.553 4.634 1.00 77.31 86 ASP A O 1
#

pLDDT: mean 88.07, std 8.24, range [61.88, 97.06]

Radius of gyration: 15.87 Å; Cα contacts (8 Å, |Δi|>4): 40; chains: 1; bounding box: 41×26×43 Å